Protein AF-A0A838ECY9-F1 (afdb_monomer_lite)

Radius of gyration: 16.21 Å; chains: 1; bounding box: 31×41×40 Å

pLDDT: mean 88.8, std 14.69, range [40.78, 98.75]

Sequence (104 aa):
MAPAATPLHDLEAVLADRLAVRPADSYSLTLLTDPERAQRKIMEEAFELCLELGREPVDVERAASEAADVLFHIVAGLVGAGVTVDAVLSELSARRGGRTAERR

Foldseek 3Di:
DPPDDDVLNVLLVVLLVCCVVVDPPDPLVCLLQPLVNLVVQLVVLVVQLVVQVPDVVRDPVSNVVSVVSNSSSVSSNCSSVVHDPVNVVVVVVVVVVVVVVVVD

Structure (mmCIF, N/CA/C/O backbone):
data_AF-A0A838ECY9-F1
#
_entry.id   AF-A0A838ECY9-F1
#
loop_
_atom_site.group_PDB
_atom_site.id
_atom_site.type_symbol
_atom_site.label_atom_id
_atom_site.label_alt_id
_atom_site.label_comp_id
_atom_site.label_asym_id
_atom_site.label_entity_id
_atom_site.label_seq_id
_atom_site.pdbx_PDB_ins_code
_atom_site.Cartn_x
_atom_site.Cartn_y
_atom_site.Cartn_z
_atom_site.occupancy
_atom_site.B_iso_or_equiv
_atom_site.auth_seq_id
_atom_site.auth_comp_id
_atom_site.auth_asym_id
_atom_site.auth_atom_id
_atom_site.pdbx_PDB_model_num
ATOM 1 N N . MET A 1 1 ? -14.567 -15.583 -15.118 1.00 40.78 1 MET A N 1
ATOM 2 C CA . MET A 1 1 ? -15.029 -14.188 -14.978 1.00 40.78 1 MET A CA 1
ATOM 3 C C . MET A 1 1 ? -13.826 -13.413 -14.483 1.00 40.78 1 MET A C 1
ATOM 5 O O . MET A 1 1 ? -13.301 -13.809 -13.450 1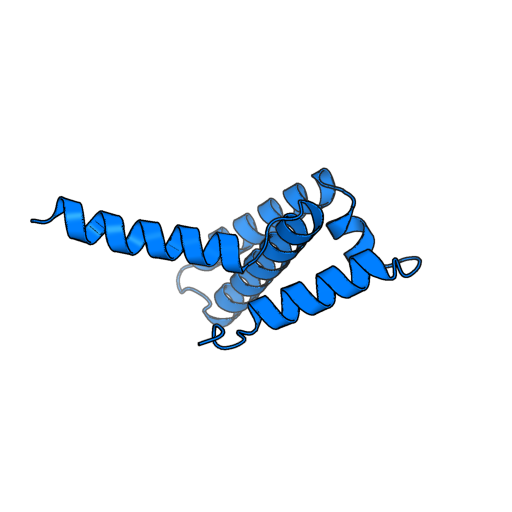.00 40.78 1 MET A O 1
ATOM 9 N N . ALA A 1 2 ? -13.303 -12.459 -15.258 1.00 48.56 2 ALA A N 1
ATOM 10 C CA . ALA A 1 2 ? -12.199 -11.622 -14.780 1.00 48.56 2 ALA A CA 1
ATOM 11 C C . ALA A 1 2 ? -12.644 -10.924 -13.479 1.00 48.56 2 ALA A C 1
ATOM 13 O O . ALA A 1 2 ? -13.835 -10.598 -13.379 1.00 48.56 2 ALA A O 1
ATOM 14 N N . PRO A 1 3 ? -11.766 -10.763 -12.473 1.00 54.16 3 PRO A N 1
ATOM 15 C CA . PRO A 1 3 ? -12.125 -10.024 -11.270 1.00 54.16 3 PRO A CA 1
ATOM 16 C C . PRO A 1 3 ? -12.642 -8.638 -11.675 1.00 54.16 3 PRO A C 1
ATOM 18 O O . PRO A 1 3 ? -12.162 -8.045 -12.642 1.00 54.16 3 PRO A O 1
ATOM 21 N N . ALA A 1 4 ? -13.670 -8.142 -10.984 1.00 60.31 4 ALA A N 1
ATOM 22 C CA . ALA A 1 4 ? -14.127 -6.775 -11.199 1.00 60.31 4 ALA A CA 1
ATOM 23 C C . ALA A 1 4 ? -12.944 -5.838 -10.919 1.00 60.31 4 ALA A C 1
ATOM 25 O O . ALA A 1 4 ? -12.389 -5.891 -9.821 1.00 60.31 4 ALA A O 1
ATOM 26 N N . ALA A 1 5 ? -12.548 -5.035 -11.911 1.00 70.06 5 ALA A N 1
ATOM 27 C CA . ALA A 1 5 ? -11.471 -4.067 -11.756 1.00 70.06 5 ALA A CA 1
ATOM 28 C C . ALA A 1 5 ? -11.809 -3.155 -10.571 1.00 70.06 5 ALA A C 1
ATOM 30 O O . ALA A 1 5 ? -12.848 -2.493 -10.546 1.00 70.06 5 ALA A O 1
ATOM 31 N N . THR A 1 6 ? -10.975 -3.219 -9.538 1.00 85.69 6 THR A N 1
ATOM 32 C CA . THR A 1 6 ? -11.096 -2.365 -8.356 1.00 85.69 6 THR A CA 1
ATOM 33 C C . THR A 1 6 ? -10.141 -1.183 -8.505 1.00 85.69 6 THR A C 1
ATOM 35 O O . THR A 1 6 ? -9.159 -1.304 -9.240 1.00 85.69 6 THR A O 1
ATOM 38 N N . PRO A 1 7 ? -10.322 -0.094 -7.739 1.00 92.56 7 PRO A N 1
ATOM 39 C CA . PRO A 1 7 ? -9.348 0.999 -7.709 1.00 92.56 7 PRO A CA 1
ATOM 40 C C . PRO A 1 7 ? -7.905 0.548 -7.412 1.00 92.56 7 PRO A C 1
ATOM 42 O O . PRO A 1 7 ? -6.958 1.208 -7.824 1.00 92.56 7 PRO A O 1
ATOM 45 N N . LEU A 1 8 ? -7.718 -0.593 -6.733 1.00 94.62 8 LEU A N 1
ATOM 46 C CA . LEU A 1 8 ? -6.391 -1.171 -6.493 1.00 94.62 8 LEU A CA 1
ATOM 47 C C . LEU A 1 8 ? -5.774 -1.792 -7.755 1.00 94.62 8 LEU A C 1
ATOM 49 O O . LEU A 1 8 ? -4.564 -1.699 -7.925 1.00 94.62 8 LEU A O 1
ATOM 53 N N . HIS A 1 9 ? -6.580 -2.390 -8.637 1.00 95.94 9 HIS A N 1
ATOM 54 C CA . HIS A 1 9 ? -6.098 -2.905 -9.925 1.00 95.94 9 HIS A CA 1
ATOM 55 C C . HIS A 1 9 ? -5.747 -1.757 -10.877 1.00 95.94 9 HIS A C 1
ATOM 57 O O . HIS A 1 9 ? -4.734 -1.819 -11.569 1.00 95.94 9 HIS A O 1
ATOM 63 N N . ASP A 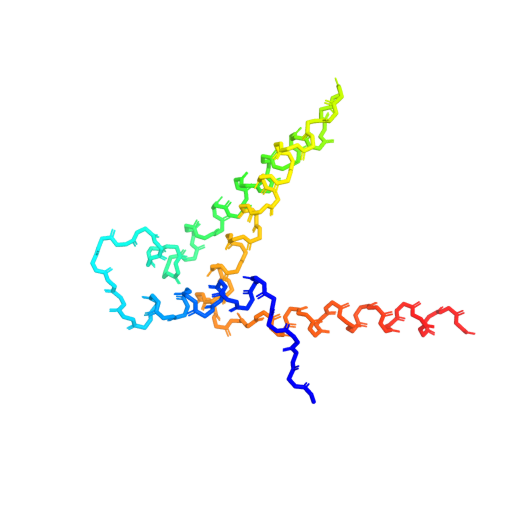1 10 ? -6.538 -0.680 -10.873 1.00 95.31 10 ASP A N 1
ATOM 64 C CA . ASP A 1 10 ? -6.224 0.522 -11.655 1.00 95.31 10 ASP A CA 1
ATOM 65 C C . ASP A 1 10 ? -4.917 1.164 -11.165 1.00 95.31 10 ASP A C 1
ATOM 67 O O . ASP A 1 10 ? -4.061 1.548 -11.964 1.00 95.31 10 ASP A O 1
ATOM 71 N N . LEU A 1 11 ? -4.725 1.227 -9.843 1.00 95.38 11 LEU A N 1
ATOM 72 C CA . LEU A 1 11 ? -3.487 1.708 -9.239 1.00 95.38 11 LEU A CA 1
ATOM 73 C C . LEU A 1 11 ? -2.284 0.829 -9.610 1.00 95.38 11 LEU A C 1
ATOM 75 O O . LEU A 1 11 ? -1.246 1.358 -10.010 1.00 95.38 11 LEU A O 1
ATOM 79 N N . GLU A 1 12 ? -2.415 -0.494 -9.500 1.00 96.12 12 GLU A N 1
ATOM 80 C CA . GLU A 1 12 ? -1.390 -1.449 -9.931 1.00 96.12 12 GLU A CA 1
ATOM 81 C C . GLU A 1 12 ? -1.008 -1.222 -11.397 1.00 96.12 12 GLU A C 1
ATOM 83 O O . GLU A 1 12 ? 0.178 -1.103 -11.704 1.00 96.12 12 GLU A O 1
ATOM 88 N N . ALA A 1 13 ? -1.994 -1.085 -12.289 1.00 95.56 13 ALA A N 1
ATOM 89 C CA . ALA A 1 13 ? -1.762 -0.854 -13.712 1.00 95.56 13 ALA A CA 1
ATOM 90 C C . ALA A 1 13 ? -0.985 0.448 -13.971 1.00 95.56 13 ALA A C 1
ATOM 92 O O . ALA A 1 13 ? -0.019 0.449 -14.736 1.00 95.56 13 ALA A O 1
ATOM 93 N N . VAL A 1 14 ? -1.349 1.544 -13.296 1.00 94.38 14 VAL A N 1
ATOM 94 C CA . VAL A 1 14 ? -0.643 2.834 -13.405 1.00 94.38 14 VAL A CA 1
ATOM 95 C C . VAL A 1 14 ? 0.799 2.730 -12.902 1.00 94.38 14 VAL A C 1
ATOM 97 O O . VAL A 1 14 ? 1.717 3.281 -13.513 1.00 94.38 14 VAL A O 1
ATOM 100 N N . LEU A 1 15 ? 1.026 2.041 -11.784 1.00 94.38 15 LEU A N 1
ATOM 101 C CA . LEU A 1 15 ? 2.362 1.874 -11.212 1.00 94.38 15 LEU A CA 1
ATOM 102 C C . LEU A 1 15 ? 3.239 0.956 -12.072 1.00 94.38 15 LEU A C 1
ATOM 104 O O . LEU A 1 15 ? 4.417 1.256 -12.271 1.00 94.38 15 LEU A O 1
ATOM 108 N N . ALA A 1 16 ? 2.667 -0.110 -12.632 1.00 94.62 16 ALA A N 1
ATOM 109 C CA . ALA A 1 16 ? 3.349 -1.004 -13.561 1.00 94.62 16 ALA A CA 1
ATOM 110 C C . ALA A 1 16 ? 3.765 -0.274 -14.850 1.00 94.62 16 ALA A C 1
ATOM 112 O O . ALA A 1 16 ? 4.905 -0.419 -15.294 1.00 94.62 16 ALA A O 1
ATOM 113 N N . ASP A 1 17 ? 2.888 0.567 -15.409 1.00 93.56 17 ASP A N 1
ATOM 114 C CA . ASP A 1 17 ? 3.212 1.409 -16.567 1.00 93.56 17 ASP A CA 1
ATOM 115 C C . ASP A 1 17 ? 4.357 2.385 -16.253 1.00 93.56 17 ASP A C 1
ATOM 117 O O . ASP A 1 17 ? 5.345 2.460 -16.986 1.00 93.56 17 ASP A O 1
ATOM 121 N N . ARG A 1 18 ? 4.315 3.056 -15.094 1.00 91.06 18 ARG A N 1
ATOM 122 C CA . ARG A 1 18 ? 5.408 3.942 -14.653 1.00 91.06 18 ARG A CA 1
ATOM 123 C C . ARG A 1 18 ? 6.735 3.206 -14.485 1.00 91.06 18 ARG A C 1
ATOM 125 O O . ARG A 1 18 ? 7.777 3.754 -14.853 1.00 91.06 18 ARG A O 1
ATOM 132 N N . LEU A 1 19 ? 6.714 1.983 -13.954 1.00 90.12 19 LEU A N 1
ATOM 133 C CA . LEU A 1 19 ? 7.910 1.147 -13.827 1.00 90.12 19 LEU A CA 1
ATOM 134 C C . LEU A 1 19 ? 8.492 0.769 -15.198 1.00 90.12 19 LEU A C 1
ATOM 136 O O . LEU A 1 19 ? 9.715 0.717 -15.351 1.00 90.12 19 LEU A O 1
ATOM 140 N N . ALA A 1 20 ? 7.630 0.528 -16.190 1.00 90.31 20 ALA A N 1
ATOM 141 C CA . ALA A 1 20 ? 8.031 0.202 -17.556 1.00 90.31 20 ALA A CA 1
ATOM 142 C C . ALA A 1 20 ? 8.596 1.420 -18.306 1.00 90.31 20 ALA A C 1
ATOM 144 O O . ALA A 1 20 ? 9.655 1.322 -18.926 1.00 90.31 20 ALA A O 1
ATOM 145 N N . VAL A 1 21 ? 7.924 2.572 -18.220 1.00 89.12 21 VAL A N 1
ATOM 146 C CA . VAL A 1 21 ? 8.296 3.808 -18.933 1.00 89.12 21 VAL A CA 1
ATOM 147 C C . VAL A 1 21 ? 9.517 4.495 -18.310 1.00 89.12 21 VAL A C 1
ATOM 149 O O . VAL A 1 21 ? 10.274 5.152 -19.021 1.00 89.12 21 VAL A O 1
ATOM 152 N N . ARG A 1 22 ? 9.735 4.334 -16.997 1.00 83.69 22 ARG A N 1
ATOM 153 C CA . ARG A 1 22 ? 10.833 4.956 -16.229 1.00 83.69 22 ARG A CA 1
ATOM 154 C C . ARG A 1 22 ? 10.987 6.467 -16.483 1.00 83.69 22 ARG A C 1
ATOM 156 O O . ARG A 1 22 ? 12.068 6.917 -16.871 1.00 83.69 22 ARG A O 1
ATOM 163 N N . PRO A 1 23 ? 9.928 7.269 -16.274 1.00 80.69 23 PRO A N 1
ATOM 164 C CA . PRO A 1 23 ? 10.006 8.713 -16.462 1.00 80.69 23 PRO A CA 1
ATOM 165 C C . PRO A 1 23 ? 11.069 9.335 -15.542 1.00 80.69 23 PRO A C 1
ATOM 167 O O . PRO A 1 23 ? 11.158 8.988 -14.361 1.00 80.69 23 PRO A O 1
ATOM 170 N N . ALA A 1 24 ? 11.864 10.260 -16.089 1.00 69.69 24 ALA A N 1
ATOM 171 C CA . ALA A 1 24 ? 12.881 10.993 -15.337 1.00 69.69 24 ALA A CA 1
ATOM 172 C C . ALA A 1 24 ? 12.251 11.774 -14.167 1.00 69.69 24 ALA A C 1
ATOM 174 O O . ALA A 1 24 ? 11.130 12.268 -14.283 1.00 69.69 24 ALA A O 1
ATOM 175 N N . ASP A 1 25 ? 12.968 11.849 -13.042 1.00 64.19 25 ASP A N 1
ATOM 176 C CA . ASP A 1 25 ? 12.581 12.572 -11.819 1.00 64.19 25 ASP A CA 1
ATOM 177 C C . ASP A 1 25 ? 11.203 12.209 -11.227 1.00 64.19 25 ASP A C 1
ATOM 179 O O . ASP A 1 25 ? 10.587 12.988 -10.498 1.00 64.19 25 ASP A O 1
ATOM 183 N N . SER A 1 26 ? 10.699 10.999 -11.492 1.00 75.31 26 SER A N 1
ATOM 184 C CA . SER A 1 26 ? 9.437 10.549 -10.907 1.00 75.31 26 SER A CA 1
ATOM 185 C C . SER A 1 26 ? 9.634 9.986 -9.501 1.00 75.31 26 SER A C 1
ATOM 187 O O . SER A 1 26 ? 10.224 8.923 -9.319 1.00 75.31 26 SER A O 1
ATOM 189 N N . TYR A 1 27 ? 9.031 10.646 -8.510 1.00 76.19 27 TYR A N 1
ATOM 190 C CA . TYR A 1 27 ? 8.903 10.136 -7.139 1.00 76.19 27 TYR A CA 1
ATOM 191 C C . TYR A 1 27 ? 8.376 8.689 -7.088 1.00 76.19 27 TYR A C 1
ATOM 193 O O . TYR A 1 27 ? 8.846 7.871 -6.297 1.00 76.19 27 TYR A O 1
ATOM 201 N N . SER A 1 28 ? 7.434 8.347 -7.974 1.00 76.19 28 SER A N 1
ATOM 202 C CA . SER A 1 28 ? 6.908 6.985 -8.086 1.00 76.19 28 SER A CA 1
ATOM 203 C C . SER A 1 28 ? 7.968 5.993 -8.552 1.00 76.19 28 SER A C 1
ATOM 205 O O . SER A 1 28 ? 7.994 4.881 -8.047 1.00 76.19 28 SER A O 1
ATOM 207 N N . LEU A 1 29 ? 8.862 6.375 -9.467 1.00 83.88 29 LEU A N 1
ATOM 208 C CA . LEU A 1 29 ? 9.921 5.477 -9.923 1.00 83.88 29 LEU A CA 1
ATOM 209 C C . LEU A 1 29 ? 10.867 5.123 -8.772 1.00 83.88 29 LEU A C 1
ATOM 211 O O . LEU A 1 29 ? 11.156 3.948 -8.585 1.00 83.88 29 LEU A O 1
ATOM 215 N N . THR A 1 30 ? 11.262 6.102 -7.948 1.00 83.50 30 THR A N 1
ATOM 216 C CA . THR A 1 30 ? 12.072 5.838 -6.748 1.00 83.50 30 THR A CA 1
ATOM 217 C C . THR A 1 30 ? 11.375 4.858 -5.810 1.00 83.50 30 THR A C 1
ATOM 219 O O . THR A 1 30 ? 11.997 3.889 -5.398 1.00 83.50 30 THR A O 1
ATOM 222 N N . LEU A 1 31 ? 10.085 5.054 -5.515 1.00 86.75 31 LEU A N 1
ATOM 223 C CA . LEU A 1 31 ? 9.321 4.122 -4.673 1.00 86.75 31 LEU A CA 1
ATOM 224 C C . LEU A 1 31 ? 9.274 2.698 -5.239 1.00 86.75 31 LEU A C 1
ATOM 226 O O . LEU A 1 31 ? 9.293 1.742 -4.472 1.00 86.75 31 LEU A O 1
ATOM 230 N N . LEU A 1 32 ? 9.200 2.558 -6.563 1.00 89.31 32 LEU A N 1
ATOM 231 C CA . LEU A 1 32 ? 9.092 1.263 -7.234 1.00 89.31 32 LEU A CA 1
ATOM 232 C C . LEU A 1 32 ? 10.442 0.546 -7.369 1.00 89.31 32 LEU A C 1
ATOM 234 O O . LEU A 1 32 ? 10.468 -0.676 -7.481 1.00 89.31 32 LEU A O 1
ATOM 238 N N . THR A 1 33 ? 11.559 1.279 -7.383 1.00 89.81 33 THR A N 1
ATOM 239 C CA . THR A 1 33 ? 12.900 0.706 -7.601 1.00 89.81 33 THR A CA 1
ATOM 240 C C . THR A 1 33 ? 13.790 0.682 -6.359 1.00 89.81 33 THR A C 1
ATOM 242 O O . THR A 1 33 ? 14.838 0.043 -6.397 1.00 89.81 33 THR A O 1
ATOM 245 N N . ASP A 1 34 ? 13.411 1.370 -5.280 1.00 94.00 34 ASP A N 1
ATOM 246 C CA . ASP A 1 34 ? 14.137 1.410 -4.006 1.00 94.00 34 ASP A CA 1
ATOM 247 C C . ASP A 1 34 ? 13.317 0.717 -2.895 1.00 94.00 34 ASP A C 1
ATOM 249 O O . ASP A 1 34 ? 12.379 1.308 -2.343 1.00 94.00 34 ASP A O 1
ATOM 253 N N . PRO A 1 35 ? 13.671 -0.533 -2.534 1.00 92.69 35 PRO A N 1
ATOM 254 C CA . PRO A 1 35 ? 12.983 -1.275 -1.483 1.00 92.69 35 PRO A CA 1
ATOM 255 C C . PRO A 1 35 ? 13.034 -0.601 -0.108 1.00 92.69 35 PRO A C 1
ATOM 257 O O . PRO A 1 35 ? 12.070 -0.710 0.649 1.00 92.69 35 PRO A O 1
ATOM 260 N N . GLU A 1 36 ? 14.122 0.096 0.235 1.00 95.69 36 GLU A N 1
ATOM 261 C CA . GLU A 1 36 ? 14.240 0.780 1.527 1.00 95.69 36 GLU A CA 1
ATOM 262 C C . GLU A 1 36 ? 13.271 1.963 1.579 1.00 95.69 36 GLU A C 1
ATOM 264 O O . GLU A 1 36 ? 12.550 2.152 2.563 1.00 95.69 36 GLU A O 1
ATOM 269 N N . ARG A 1 37 ? 13.185 2.732 0.486 1.00 94.19 37 ARG A N 1
ATOM 270 C CA . ARG A 1 37 ? 12.225 3.834 0.376 1.00 94.19 37 ARG A CA 1
ATOM 271 C C . ARG A 1 37 ? 10.784 3.343 0.488 1.00 94.19 37 ARG A C 1
ATOM 273 O O . ARG A 1 37 ? 9.996 3.973 1.197 1.00 94.19 37 ARG A O 1
ATOM 280 N N . ALA A 1 38 ? 10.447 2.238 -0.178 1.00 95.56 38 ALA A N 1
ATOM 281 C CA . ALA A 1 38 ? 9.121 1.630 -0.090 1.00 95.56 38 ALA A CA 1
ATOM 282 C C . ALA A 1 38 ? 8.788 1.209 1.351 1.00 95.56 38 ALA A C 1
ATOM 284 O O . ALA A 1 38 ? 7.747 1.600 1.875 1.00 95.56 38 ALA A O 1
ATOM 285 N N . GLN A 1 39 ? 9.693 0.484 2.019 1.00 96.94 39 GLN A N 1
ATOM 286 C CA . GLN A 1 39 ? 9.514 0.049 3.411 1.00 96.94 39 GLN A CA 1
ATOM 287 C C . GLN A 1 39 ? 9.299 1.230 4.358 1.00 96.94 39 GLN A C 1
ATOM 289 O O . GLN A 1 39 ? 8.368 1.211 5.163 1.00 96.94 39 GLN A O 1
ATOM 294 N N . ARG A 1 40 ? 10.123 2.278 4.233 1.00 97.62 40 ARG A N 1
ATOM 295 C CA . ARG A 1 40 ? 10.014 3.483 5.063 1.00 97.62 40 ARG A CA 1
ATOM 296 C C . ARG A 1 40 ? 8.653 4.148 4.924 1.00 97.62 40 ARG A C 1
ATOM 298 O O . ARG A 1 40 ? 8.044 4.447 5.942 1.00 97.62 40 ARG A O 1
ATOM 305 N N . LYS A 1 41 ? 8.163 4.332 3.694 1.00 97.50 41 LYS A N 1
ATOM 306 C CA . LYS A 1 41 ? 6.839 4.924 3.477 1.00 97.50 41 LYS A CA 1
ATOM 307 C C . LYS A 1 41 ? 5.716 4.027 3.989 1.00 97.50 41 LYS A C 1
ATOM 309 O O . LYS A 1 41 ? 4.840 4.532 4.668 1.00 97.50 41 LYS A O 1
ATOM 314 N N . ILE A 1 42 ? 5.768 2.711 3.761 1.00 98.19 42 ILE A N 1
ATOM 315 C CA . ILE A 1 42 ? 4.763 1.788 4.322 1.00 98.19 42 ILE A CA 1
ATOM 316 C C . ILE A 1 42 ? 4.693 1.921 5.850 1.00 98.19 42 ILE A C 1
ATOM 318 O O . ILE A 1 42 ? 3.603 1.965 6.412 1.00 98.19 42 ILE A O 1
ATOM 322 N N . MET A 1 43 ? 5.843 1.988 6.526 1.00 98.44 43 MET A N 1
ATOM 323 C CA . MET A 1 43 ? 5.892 2.144 7.982 1.00 98.44 43 MET A CA 1
ATOM 324 C C . MET A 1 43 ? 5.383 3.509 8.457 1.00 98.44 43 MET A C 1
ATOM 326 O O . MET A 1 43 ? 4.721 3.567 9.488 1.00 98.44 43 MET A O 1
ATOM 330 N N . GLU A 1 44 ? 5.704 4.579 7.729 1.00 98.50 44 GLU A N 1
ATOM 331 C CA . GLU A 1 44 ? 5.260 5.950 8.009 1.00 98.50 44 GLU A CA 1
ATOM 332 C C . GLU A 1 44 ? 3.731 6.047 7.984 1.00 98.50 44 GLU A C 1
ATOM 334 O O . GLU A 1 44 ? 3.130 6.330 9.017 1.00 98.50 44 GLU A O 1
ATOM 339 N N . GLU A 1 45 ? 3.107 5.652 6.873 1.00 98.44 45 GLU A N 1
ATOM 340 C CA . GLU A 1 45 ? 1.646 5.718 6.729 1.00 98.44 45 GLU A CA 1
ATOM 341 C C . GLU A 1 45 ? 0.931 4.769 7.698 1.00 98.44 45 GLU A C 1
ATOM 343 O O . GLU A 1 45 ? -0.126 5.072 8.249 1.00 98.44 45 GLU A O 1
ATOM 348 N N . ALA A 1 46 ? 1.507 3.584 7.946 1.00 98.69 46 ALA A N 1
ATOM 349 C CA . ALA A 1 46 ? 0.925 2.644 8.899 1.00 98.69 46 ALA A CA 1
ATOM 350 C C . ALA A 1 46 ? 0.921 3.228 10.318 1.00 98.69 46 ALA A C 1
ATOM 352 O O . ALA A 1 46 ? -0.020 2.994 11.080 1.00 98.69 46 ALA A O 1
ATOM 353 N N . PHE A 1 47 ? 1.961 3.986 10.675 1.00 98.62 47 PHE A N 1
ATOM 354 C CA . PHE A 1 47 ? 2.034 4.675 11.954 1.00 98.62 47 PHE A CA 1
ATOM 355 C C . PHE A 1 47 ? 1.018 5.820 12.031 1.00 98.62 47 PHE A C 1
ATOM 357 O O . PHE A 1 47 ? 0.305 5.910 13.030 1.00 98.62 47 PHE A O 1
ATOM 364 N N . GLU A 1 48 ? 0.891 6.636 10.985 1.00 98.31 48 GLU A N 1
A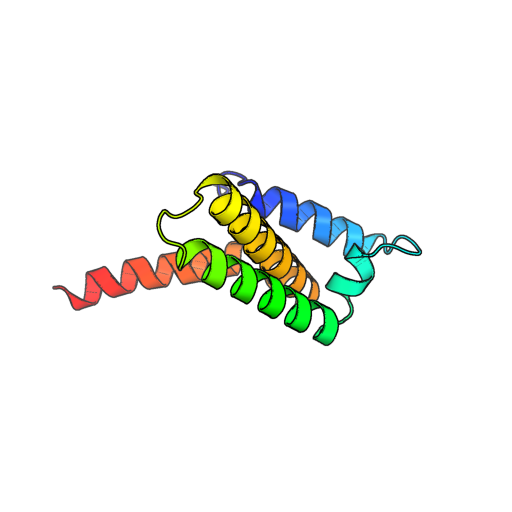TOM 365 C CA . GLU A 1 48 ? -0.091 7.727 10.917 1.00 98.31 48 GLU A CA 1
ATOM 366 C C . GLU A 1 48 ? -1.529 7.203 11.019 1.00 98.31 48 GLU A C 1
ATOM 368 O O . GLU A 1 48 ? -2.295 7.670 11.866 1.00 98.31 48 GLU A O 1
ATOM 373 N N . LEU A 1 49 ? -1.863 6.129 10.297 1.00 98.75 49 LEU A N 1
ATOM 374 C CA . LEU A 1 49 ? -3.146 5.441 10.441 1.00 98.75 49 LEU A CA 1
ATOM 375 C C . LEU A 1 49 ? -3.386 4.953 11.880 1.00 98.75 49 LEU A C 1
ATOM 377 O O . LEU A 1 49 ? -4.487 5.111 12.410 1.00 98.75 49 LEU A O 1
ATOM 381 N N . CYS A 1 50 ? -2.376 4.365 12.533 1.00 98.56 50 CYS A N 1
ATOM 382 C CA . CYS A 1 50 ? -2.503 3.932 13.929 1.00 98.56 50 CYS A CA 1
ATOM 383 C C . CYS A 1 50 ? -2.802 5.105 14.871 1.00 98.56 50 CYS A C 1
ATOM 385 O O . CYS A 1 50 ? -3.593 4.945 15.801 1.00 98.56 50 CYS A O 1
ATOM 387 N N . LEU A 1 51 ? -2.187 6.271 14.641 1.00 98.25 51 LEU A N 1
ATOM 388 C CA . LEU A 1 51 ? -2.451 7.472 15.432 1.00 98.25 51 LEU A CA 1
ATOM 389 C C . LEU A 1 51 ? -3.888 7.959 15.245 1.00 98.25 51 LEU A C 1
ATOM 391 O O . LEU A 1 51 ? -4.556 8.222 16.243 1.00 98.25 51 LEU A O 1
ATOM 395 N N . GLU A 1 52 ? -4.375 8.042 14.004 1.00 98.19 52 GLU A N 1
ATOM 396 C CA . GLU A 1 52 ? -5.742 8.494 13.713 1.00 98.19 52 GLU A CA 1
ATOM 397 C C . GLU A 1 52 ? -6.801 7.546 14.302 1.00 98.19 52 GLU A C 1
ATOM 399 O O . GLU A 1 52 ? -7.774 8.000 14.904 1.00 98.19 52 GLU A O 1
ATOM 404 N N . LEU A 1 53 ? -6.573 6.230 14.231 1.00 98.38 53 LEU A N 1
ATOM 405 C CA . LEU A 1 53 ? -7.445 5.222 14.850 1.00 98.38 53 LEU A CA 1
ATOM 406 C C . LEU A 1 53 ? -7.406 5.231 16.387 1.00 98.38 53 LEU A C 1
ATOM 408 O O . LEU A 1 53 ? -8.336 4.735 17.019 1.00 98.38 53 LEU A O 1
ATOM 412 N N . GLY A 1 54 ? -6.339 5.760 16.988 1.00 97.94 54 GLY A N 1
ATOM 413 C CA . GLY A 1 54 ? -6.181 5.882 18.439 1.00 97.94 54 GLY A CA 1
ATOM 414 C C . GLY A 1 54 ? -6.753 7.171 19.039 1.00 97.94 54 GLY A C 1
ATOM 415 O O . GLY A 1 54 ? -6.668 7.352 20.256 1.00 97.94 54 GLY A O 1
ATOM 416 N N . ARG A 1 55 ? -7.296 8.086 18.223 1.00 96.56 55 ARG A N 1
ATOM 417 C CA . ARG A 1 55 ? -7.903 9.342 18.697 1.00 96.56 55 ARG A CA 1
ATOM 418 C C . ARG A 1 55 ? -9.275 9.111 19.332 1.00 96.56 55 ARG A C 1
ATOM 420 O O . ARG A 1 55 ? -10.005 8.208 18.943 1.00 96.56 55 ARG A O 1
ATOM 427 N N . GLU A 1 56 ? -9.653 9.998 20.254 1.00 95.94 56 GLU A N 1
ATOM 428 C CA . GLU A 1 56 ? -10.987 10.032 20.864 1.00 95.94 56 GLU A CA 1
ATOM 429 C C . GLU A 1 56 ? -11.546 11.475 20.838 1.00 95.94 56 GLU A C 1
ATOM 431 O O . GLU A 1 56 ? -11.026 12.336 21.559 1.00 95.94 56 GLU A O 1
ATOM 436 N N . PRO A 1 57 ? -12.574 11.771 20.015 1.00 95.50 57 PRO A N 1
ATOM 437 C CA . PRO A 1 57 ? -13.188 10.869 19.036 1.00 95.50 57 PRO A CA 1
ATOM 438 C C . PRO A 1 57 ? -12.267 10.604 17.833 1.00 95.50 57 PRO A C 1
ATOM 440 O O . PRO A 1 57 ? -11.401 11.418 17.505 1.00 95.50 57 PRO A O 1
ATOM 443 N N . VAL A 1 58 ? -12.487 9.477 17.154 1.00 97.88 58 VAL A N 1
ATOM 444 C CA . VAL A 1 58 ? -11.810 9.153 15.888 1.00 97.88 58 VAL A CA 1
ATOM 445 C C . VAL A 1 58 ? -12.244 10.134 14.799 1.00 97.88 58 VAL A C 1
ATOM 447 O O . VAL A 1 58 ? -13.440 10.319 14.560 1.00 97.88 58 VAL A O 1
ATOM 450 N N . ASP A 1 59 ? -11.271 10.712 14.100 1.00 97.62 59 ASP A N 1
ATOM 451 C CA . ASP A 1 59 ? -11.509 11.460 12.867 1.00 97.62 59 ASP A CA 1
ATOM 452 C C . ASP A 1 59 ? -11.581 10.477 11.689 1.00 97.62 59 ASP A C 1
ATOM 454 O O . ASP A 1 59 ? -10.576 9.932 11.228 1.00 97.62 59 ASP A O 1
ATOM 458 N N . VAL A 1 60 ? -12.802 10.208 11.227 1.00 97.94 60 VAL A N 1
ATOM 459 C CA . VAL A 1 60 ? -13.065 9.206 10.185 1.00 97.94 60 VAL A CA 1
ATOM 460 C C . VAL A 1 60 ? -12.545 9.616 8.807 1.00 97.94 60 VAL A C 1
ATOM 462 O O . VAL A 1 60 ? -12.201 8.740 8.015 1.00 97.94 60 VAL A O 1
ATOM 465 N N . GLU A 1 61 ? -12.471 10.916 8.512 1.00 98.19 61 GLU A N 1
ATOM 466 C CA . GLU A 1 61 ? -11.977 11.410 7.223 1.00 98.19 61 GLU A CA 1
ATOM 467 C C . GLU A 1 61 ? -10.457 11.276 7.162 1.00 98.19 61 GLU A C 1
ATOM 469 O O . GLU A 1 61 ? -9.912 10.754 6.186 1.00 98.19 61 GLU A O 1
ATOM 474 N N . ARG A 1 62 ? -9.777 11.660 8.248 1.00 98.00 62 ARG A N 1
ATOM 475 C CA . ARG A 1 62 ? -8.332 11.475 8.394 1.00 98.00 62 ARG A CA 1
ATOM 476 C C . ARG A 1 62 ? -7.956 10.000 8.372 1.00 98.00 62 ARG A C 1
ATOM 478 O O . ARG A 1 62 ? -7.104 9.620 7.578 1.00 98.00 62 ARG A O 1
ATOM 485 N N . ALA A 1 63 ? -8.640 9.152 9.140 1.00 98.44 63 ALA A N 1
ATOM 486 C CA . ALA A 1 63 ? -8.376 7.713 9.137 1.00 98.44 63 ALA A CA 1
ATOM 487 C C . ALA A 1 63 ? -8.559 7.079 7.743 1.00 98.44 63 ALA A C 1
ATOM 489 O O . ALA A 1 63 ? -7.776 6.212 7.355 1.00 98.44 63 ALA A O 1
ATOM 490 N N . ALA A 1 64 ? -9.561 7.514 6.969 1.00 98.38 64 ALA A N 1
ATOM 491 C CA . ALA A 1 64 ? -9.748 7.048 5.596 1.00 98.38 64 ALA A CA 1
ATOM 492 C C . ALA A 1 64 ? -8.614 7.504 4.662 1.00 98.38 64 ALA A C 1
ATOM 494 O O . ALA A 1 64 ? -8.176 6.715 3.824 1.00 98.38 64 ALA A O 1
ATOM 495 N N . SER A 1 65 ? -8.130 8.741 4.822 1.00 98.25 65 SER A N 1
ATOM 496 C CA . SER A 1 65 ? -6.986 9.271 4.069 1.00 98.25 65 SER A CA 1
ATOM 497 C C . SER A 1 65 ? -5.718 8.463 4.343 1.00 98.25 65 SER A C 1
ATOM 499 O O . SER A 1 65 ? -5.142 7.914 3.410 1.00 98.25 65 SER A O 1
ATOM 501 N N . GLU A 1 66 ? -5.347 8.290 5.614 1.00 98.50 66 GLU A N 1
ATOM 502 C CA . GLU A 1 66 ? -4.138 7.543 5.993 1.00 98.50 66 GLU A CA 1
ATOM 503 C C . GLU A 1 66 ? -4.225 6.069 5.559 1.00 98.50 66 GLU A C 1
ATOM 505 O O . GLU A 1 66 ? -3.262 5.470 5.086 1.00 98.50 66 GLU A O 1
ATOM 510 N N . ALA A 1 67 ? -5.414 5.458 5.639 1.00 98.44 67 ALA A N 1
ATOM 511 C CA . ALA A 1 67 ? -5.616 4.100 5.140 1.00 98.44 67 ALA A CA 1
ATOM 512 C C . ALA A 1 67 ? -5.436 3.997 3.616 1.00 98.44 67 ALA A C 1
ATOM 514 O O . ALA A 1 67 ? -4.933 2.981 3.126 1.00 98.44 67 ALA A O 1
ATOM 515 N N . ALA A 1 68 ? -5.842 5.020 2.860 1.00 98.12 68 ALA A N 1
ATOM 516 C CA . ALA A 1 68 ? -5.614 5.067 1.421 1.00 98.12 68 ALA A CA 1
ATOM 517 C C . ALA A 1 68 ? -4.116 5.173 1.096 1.00 98.12 68 ALA A C 1
ATOM 519 O O . ALA A 1 68 ? -3.651 4.460 0.203 1.00 98.12 68 ALA A O 1
ATOM 520 N N . ASP A 1 69 ? -3.356 5.966 1.854 1.00 98.00 69 ASP A N 1
ATOM 521 C CA . ASP A 1 69 ? -1.908 6.103 1.676 1.00 98.00 69 ASP A CA 1
ATOM 522 C C . ASP A 1 69 ? -1.157 4.812 2.042 1.00 98.00 69 ASP A C 1
ATOM 524 O O . ASP A 1 69 ? -0.302 4.351 1.275 1.00 98.00 69 ASP A O 1
ATOM 528 N N . VAL A 1 70 ? -1.561 4.121 3.117 1.00 98.44 70 VAL A N 1
ATOM 529 C CA . VAL A 1 70 ? -1.071 2.765 3.433 1.00 98.44 70 VAL A CA 1
ATOM 530 C C . VAL A 1 70 ? -1.282 1.817 2.252 1.00 98.44 70 VAL A C 1
ATOM 532 O O . VAL A 1 70 ? -0.350 1.126 1.828 1.00 98.44 70 VAL A O 1
ATOM 535 N N . LEU A 1 71 ? -2.499 1.766 1.700 1.00 97.94 71 LEU A N 1
ATOM 536 C CA . LEU A 1 71 ? -2.809 0.896 0.564 1.00 97.94 71 LEU A CA 1
ATOM 537 C C . LEU A 1 71 ? -1.990 1.275 -0.672 1.00 97.94 71 LEU A C 1
ATOM 539 O O . LEU A 1 71 ? -1.463 0.384 -1.341 1.00 97.94 71 LEU A O 1
ATOM 543 N N . PHE A 1 72 ? -1.837 2.570 -0.951 1.00 97.12 72 PHE A N 1
ATOM 544 C CA . PHE A 1 72 ? -1.023 3.056 -2.060 1.00 97.12 72 PHE A CA 1
ATOM 545 C C . PHE A 1 72 ? 0.426 2.576 -1.945 1.00 97.12 72 PHE A C 1
ATOM 547 O O . PHE A 1 72 ? 0.972 1.993 -2.886 1.00 97.12 72 PHE A O 1
ATOM 554 N N . HIS A 1 73 ? 1.039 2.771 -0.778 1.00 97.62 73 HIS A N 1
ATOM 555 C CA . HIS A 1 73 ? 2.434 2.419 -0.549 1.00 97.62 73 HIS A CA 1
ATOM 556 C C . HIS A 1 73 ? 2.673 0.907 -0.508 1.00 97.62 73 HIS A C 1
ATOM 558 O O . HIS A 1 73 ? 3.706 0.447 -1.001 1.00 97.62 73 HIS A O 1
ATOM 564 N N . ILE A 1 74 ? 1.707 0.121 -0.020 1.00 97.50 74 ILE A N 1
ATOM 565 C CA . ILE A 1 74 ? 1.739 -1.342 -0.140 1.00 97.50 74 ILE A CA 1
ATOM 566 C C . ILE A 1 74 ? 1.723 -1.752 -1.615 1.00 97.50 74 ILE A C 1
ATOM 568 O O . ILE A 1 74 ? 2.605 -2.500 -2.032 1.00 97.50 74 ILE A O 1
ATOM 572 N N . VAL A 1 75 ? 0.775 -1.259 -2.421 1.00 97.12 75 VAL A N 1
ATOM 573 C CA . VAL A 1 75 ? 0.686 -1.630 -3.846 1.00 97.12 75 VAL A CA 1
ATOM 574 C C . VAL A 1 75 ? 1.955 -1.219 -4.599 1.00 97.12 75 VAL A C 1
ATOM 576 O O . VAL A 1 75 ? 2.484 -2.019 -5.365 1.00 97.12 75 VAL A O 1
ATOM 579 N N . ALA A 1 76 ? 2.511 -0.034 -4.332 1.00 95.81 76 ALA A N 1
ATOM 580 C CA . ALA A 1 76 ? 3.788 0.385 -4.912 1.00 95.81 76 ALA A CA 1
ATOM 581 C C . ALA A 1 76 ? 4.939 -0.570 -4.553 1.00 95.81 76 ALA A C 1
ATOM 583 O O . ALA A 1 76 ? 5.654 -1.030 -5.443 1.00 95.81 76 ALA A O 1
ATOM 584 N N . GLY A 1 77 ? 5.088 -0.930 -3.275 1.00 96.19 77 GLY A N 1
ATOM 585 C CA . GLY A 1 77 ? 6.110 -1.889 -2.852 1.00 96.19 77 GLY A CA 1
ATOM 586 C C . GLY A 1 77 ? 5.943 -3.269 -3.501 1.00 96.19 77 GLY A C 1
ATOM 587 O O . GLY A 1 77 ? 6.928 -3.882 -3.910 1.00 96.19 77 GLY A O 1
ATOM 588 N N . LEU A 1 78 ? 4.701 -3.742 -3.649 1.00 96.75 78 LEU A N 1
ATOM 589 C CA . LEU A 1 78 ? 4.388 -5.023 -4.288 1.00 96.75 78 LEU A CA 1
ATOM 590 C C . LEU A 1 78 ? 4.717 -5.017 -5.784 1.00 96.75 78 LEU A C 1
ATOM 592 O O . LEU A 1 78 ? 5.389 -5.937 -6.248 1.00 96.75 78 LEU A O 1
ATOM 596 N N . VAL A 1 79 ? 4.333 -3.966 -6.516 1.00 96.06 79 VAL A N 1
ATOM 597 C CA . VAL A 1 79 ? 4.668 -3.812 -7.943 1.00 96.06 79 VAL A CA 1
ATOM 598 C C . VAL A 1 79 ? 6.185 -3.802 -8.143 1.00 96.06 79 VAL A C 1
ATOM 600 O O . VAL A 1 79 ? 6.687 -4.516 -9.010 1.00 96.06 79 VAL A O 1
ATOM 603 N N . GLY A 1 80 ? 6.930 -3.067 -7.309 1.00 94.44 80 GLY A N 1
ATOM 604 C CA . GLY A 1 80 ? 8.398 -3.065 -7.337 1.00 94.44 80 GLY A CA 1
ATOM 605 C C . GLY A 1 80 ? 9.023 -4.443 -7.071 1.00 94.44 80 GLY A C 1
ATOM 606 O O . GLY A 1 80 ? 10.056 -4.782 -7.647 1.00 94.44 80 GLY A O 1
ATOM 607 N N . ALA A 1 81 ? 8.368 -5.270 -6.250 1.00 95.69 81 ALA A N 1
ATOM 608 C CA . ALA A 1 81 ? 8.770 -6.645 -5.954 1.00 95.69 81 ALA A CA 1
ATOM 609 C C . ALA A 1 81 ? 8.230 -7.693 -6.952 1.00 95.69 81 ALA A C 1
ATOM 611 O O . ALA A 1 81 ? 8.528 -8.880 -6.808 1.00 95.69 81 ALA A O 1
ATOM 612 N N . GLY A 1 82 ? 7.431 -7.290 -7.946 1.00 95.81 82 GLY A N 1
ATOM 613 C CA . GLY A 1 82 ? 6.794 -8.201 -8.901 1.00 95.81 82 GLY A CA 1
ATOM 614 C C . GLY A 1 82 ? 5.648 -9.039 -8.318 1.00 95.81 82 GLY A C 1
ATOM 615 O O . GLY A 1 82 ? 5.330 -10.099 -8.857 1.00 95.81 82 GLY A O 1
ATOM 616 N N . VAL A 1 83 ? 5.034 -8.596 -7.220 1.00 97.38 83 VAL A N 1
ATOM 617 C CA . VAL A 1 83 ? 3.863 -9.236 -6.603 1.00 97.38 83 VAL A CA 1
ATOM 618 C C . VAL A 1 83 ? 2.595 -8.516 -7.050 1.00 97.38 83 VAL A C 1
ATOM 620 O O . VAL A 1 83 ? 2.514 -7.294 -6.953 1.00 97.38 83 VAL A O 1
ATOM 623 N N . THR A 1 84 ? 1.593 -9.270 -7.505 1.00 96.38 84 THR A N 1
ATOM 624 C CA . THR A 1 84 ? 0.347 -8.692 -8.022 1.00 96.38 84 THR A CA 1
ATOM 625 C C . THR A 1 84 ? -0.720 -8.495 -6.947 1.00 96.38 84 THR A C 1
ATOM 627 O O . THR A 1 84 ? -0.766 -9.220 -5.945 1.00 96.38 84 THR A O 1
ATOM 630 N N . VAL A 1 85 ? -1.647 -7.564 -7.183 1.00 96.25 85 VAL A N 1
ATOM 631 C CA . VAL A 1 85 ? -2.855 -7.388 -6.359 1.00 96.25 85 VAL A CA 1
ATOM 632 C C . VAL A 1 85 ? -3.670 -8.683 -6.324 1.00 96.25 85 VAL A C 1
ATOM 634 O O . VAL A 1 85 ? -4.119 -9.096 -5.254 1.00 96.25 85 VAL A O 1
ATOM 637 N N . ASP A 1 86 ? -3.780 -9.391 -7.449 1.00 95.81 86 ASP A N 1
ATOM 638 C CA . ASP A 1 86 ? -4.446 -10.697 -7.524 1.00 95.81 86 ASP A CA 1
ATOM 639 C C . ASP A 1 86 ? -3.822 -11.746 -6.591 1.00 95.81 86 ASP A C 1
ATOM 641 O O . ASP A 1 86 ? -4.548 -12.531 -5.970 1.00 95.81 86 ASP A O 1
ATOM 645 N N . ALA A 1 87 ? -2.493 -11.756 -6.436 1.00 96.56 87 ALA A N 1
ATOM 646 C CA . ALA A 1 87 ? -1.822 -12.655 -5.499 1.00 96.56 87 ALA A CA 1
ATOM 647 C C . ALA A 1 87 ? -2.225 -12.344 -4.045 1.00 96.56 87 ALA A C 1
ATOM 649 O O . ALA A 1 87 ? -2.540 -13.257 -3.277 1.00 96.56 87 ALA A O 1
ATOM 650 N N . VAL A 1 88 ? -2.313 -11.060 -3.680 1.00 95.94 88 VAL A N 1
ATOM 651 C CA . VAL A 1 88 ? -2.781 -10.623 -2.352 1.00 95.94 88 VAL A CA 1
ATOM 652 C C . VAL A 1 88 ? -4.253 -10.981 -2.130 1.00 95.94 88 VAL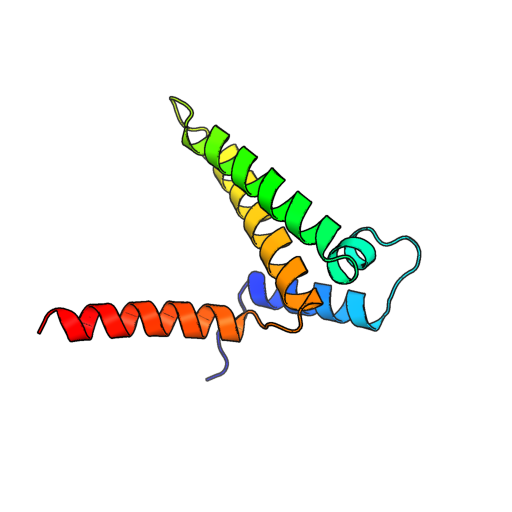 A C 1
ATOM 654 O O . VAL A 1 88 ? -4.618 -11.507 -1.077 1.00 95.94 88 VAL A O 1
ATOM 657 N N . LEU A 1 89 ? -5.119 -10.732 -3.114 1.00 93.75 89 LEU A N 1
ATOM 658 C CA . LEU A 1 89 ? -6.547 -11.050 -3.022 1.00 93.75 89 LEU A CA 1
ATOM 659 C C . LEU A 1 89 ? -6.799 -12.561 -2.943 1.00 93.75 89 LEU A C 1
ATOM 661 O O . LEU A 1 89 ? -7.711 -12.999 -2.229 1.00 93.75 89 LEU A O 1
ATOM 665 N N . SER A 1 90 ? -5.979 -13.355 -3.632 1.00 93.88 90 SER A N 1
ATOM 666 C CA . SER A 1 90 ? -5.994 -14.816 -3.552 1.00 93.88 90 SER A CA 1
ATOM 667 C C . SER A 1 90 ? -5.634 -15.288 -2.146 1.00 93.88 90 SER A C 1
ATOM 669 O O . SER A 1 90 ? -6.381 -16.070 -1.558 1.00 93.88 90 SER A O 1
ATOM 671 N N . GLU A 1 91 ? -4.573 -14.737 -1.555 1.00 95.19 91 GLU A N 1
ATOM 672 C CA . GLU A 1 91 ? -4.169 -15.020 -0.175 1.00 95.19 91 GLU A CA 1
ATOM 673 C C . GLU A 1 91 ? -5.267 -14.633 0.837 1.00 95.19 91 GLU A C 1
ATOM 675 O O . GLU A 1 91 ? -5.654 -15.424 1.701 1.00 95.19 91 GLU A O 1
ATOM 680 N N . LEU A 1 92 ? -5.870 -13.447 0.699 1.00 93.75 92 LEU A N 1
ATOM 681 C CA . LEU A 1 92 ? -6.999 -13.028 1.541 1.00 93.75 92 LEU A CA 1
ATOM 682 C C . LEU A 1 92 ? -8.211 -13.962 1.405 1.00 93.75 92 LEU A C 1
ATOM 684 O O . LEU A 1 92 ? -8.910 -14.232 2.389 1.00 93.75 92 LEU A O 1
ATOM 688 N N . SER A 1 93 ? -8.471 -14.461 0.197 1.00 92.19 93 SER A N 1
ATOM 689 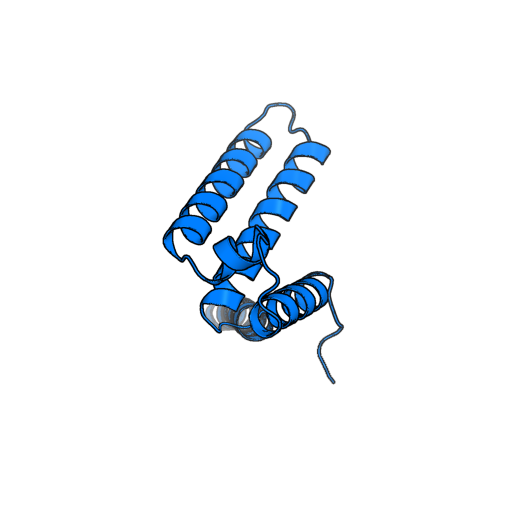C CA . SER A 1 93 ? -9.559 -15.401 -0.076 1.00 92.19 93 SER A CA 1
ATOM 690 C C . SER A 1 93 ? -9.282 -16.781 0.517 1.00 92.19 93 SER A C 1
ATOM 692 O O . SER A 1 93 ? -10.173 -17.348 1.155 1.00 92.19 93 SER A O 1
ATOM 694 N N . ALA A 1 94 ? -8.047 -17.276 0.416 1.00 92.94 94 ALA A N 1
ATOM 695 C CA . ALA A 1 94 ? -7.616 -18.519 1.050 1.00 92.94 94 ALA A CA 1
ATOM 696 C C . ALA A 1 94 ? -7.799 -18.464 2.577 1.00 92.94 94 ALA A C 1
ATOM 698 O O . ALA A 1 94 ? -8.387 -19.373 3.166 1.00 92.94 94 ALA A O 1
ATOM 699 N N . ARG A 1 95 ? -7.428 -17.345 3.216 1.00 90.56 95 ARG A N 1
ATOM 700 C CA . ARG A 1 95 ? -7.643 -17.123 4.660 1.00 90.56 95 ARG A CA 1
ATOM 701 C C . ARG A 1 95 ? -9.119 -17.154 5.062 1.00 90.56 95 ARG A C 1
ATOM 703 O O . ARG A 1 95 ? -9.447 -17.602 6.159 1.00 90.56 95 ARG A O 1
ATOM 710 N N . ARG A 1 96 ? -10.030 -16.673 4.207 1.00 83.19 96 ARG A N 1
ATOM 711 C CA . ARG A 1 96 ? -11.484 -16.774 4.446 1.00 83.19 96 ARG A CA 1
ATOM 712 C C . ARG A 1 96 ? -11.976 -18.221 4.342 1.00 83.19 96 ARG A C 1
ATOM 714 O O . ARG A 1 96 ? -12.751 -18.650 5.195 1.00 83.19 96 ARG A O 1
ATOM 721 N N . GLY A 1 97 ? -11.508 -18.964 3.339 1.00 71.94 97 GLY A N 1
ATOM 722 C CA . GLY A 1 97 ? -11.867 -20.371 3.134 1.00 71.94 97 GLY A CA 1
ATOM 723 C C . GLY A 1 97 ? -11.371 -21.291 4.255 1.00 71.94 97 GLY A C 1
ATOM 724 O O . GLY A 1 97 ? -12.150 -22.091 4.771 1.00 71.94 97 GLY A O 1
ATOM 725 N N . GLY A 1 98 ? -10.127 -21.110 4.715 1.00 55.72 98 GLY A N 1
ATOM 726 C CA . GLY A 1 98 ? -9.540 -21.889 5.817 1.00 55.72 98 GLY A CA 1
ATOM 727 C C . GLY A 1 98 ? -10.284 -21.730 7.149 1.00 55.72 98 GLY A C 1
ATOM 728 O O . GLY A 1 98 ? -10.558 -22.716 7.826 1.00 55.72 98 GLY A O 1
ATOM 729 N N . ARG A 1 99 ? -10.749 -20.514 7.473 1.00 57.00 99 ARG A N 1
ATOM 730 C 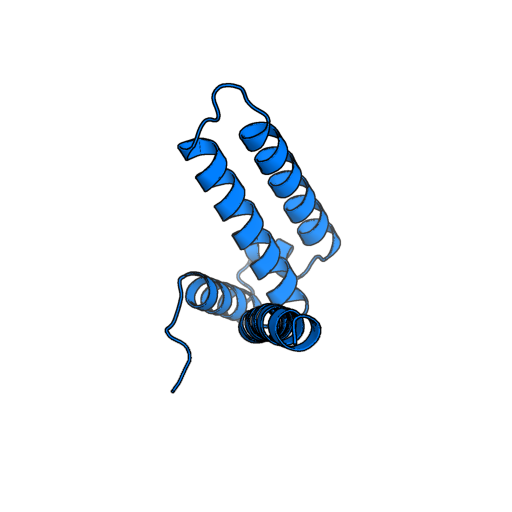CA . ARG A 1 99 ? -11.544 -20.250 8.692 1.00 57.00 99 ARG A CA 1
ATOM 731 C C . ARG A 1 99 ? -12.913 -20.936 8.721 1.00 57.00 99 ARG A C 1
ATOM 733 O O . ARG A 1 99 ? -13.507 -21.058 9.789 1.00 57.00 99 ARG A O 1
ATOM 740 N N . THR A 1 100 ? -13.432 -21.349 7.566 1.00 51.34 100 THR A N 1
ATOM 741 C CA . THR A 1 100 ? -14.714 -22.068 7.479 1.00 51.34 100 THR A CA 1
ATOM 742 C C . THR A 1 100 ? -14.508 -23.581 7.622 1.00 51.34 100 THR A C 1
ATOM 744 O O . THR A 1 100 ? -15.407 -24.274 8.090 1.00 51.34 100 THR A O 1
ATOM 747 N N . ALA A 1 101 ? -13.319 -24.085 7.270 1.00 51.38 101 ALA A N 1
ATOM 748 C CA . ALA A 1 101 ? -12.950 -25.495 7.383 1.00 51.38 101 ALA A CA 1
ATOM 749 C C . ALA A 1 101 ? -12.586 -25.916 8.821 1.00 51.38 101 ALA A C 1
ATOM 751 O O . ALA A 1 101 ? -12.902 -27.031 9.206 1.00 51.38 101 ALA A O 1
ATOM 752 N N . GLU A 1 102 ? -12.010 -25.028 9.639 1.00 50.69 102 GLU A N 1
ATOM 753 C CA . GLU A 1 102 ? -11.684 -25.310 11.056 1.00 50.69 102 GLU A CA 1
ATOM 754 C C . GLU A 1 102 ? -12.878 -25.190 12.027 1.00 50.69 102 GLU A C 1
ATOM 756 O O . GLU A 1 102 ? -12.741 -25.454 13.219 1.00 50.69 102 GLU A O 1
ATOM 761 N N . ARG A 1 103 ? -14.061 -24.778 11.549 1.00 50.94 103 ARG A N 1
ATOM 762 C CA . ARG A 1 103 ? -15.289 -24.633 12.362 1.00 50.94 103 ARG A CA 1
ATOM 763 C C . ARG A 1 103 ? -16.341 -25.729 12.122 1.00 50.94 103 ARG A C 1
ATOM 765 O O . ARG A 1 103 ? -17.471 -25.571 12.585 1.00 50.94 103 ARG A O 1
ATOM 772 N N . ARG A 1 104 ? -16.005 -26.806 11.409 1.00 45.31 104 ARG A N 1
ATOM 773 C CA . ARG A 1 104 ? -16.853 -27.998 11.222 1.00 45.31 104 ARG A CA 1
ATOM 774 C C . ARG A 1 104 ? -16.206 -29.215 11.857 1.00 45.31 104 ARG A C 1
ATOM 776 O O . ARG A 1 104 ? -16.979 -30.034 12.393 1.00 45.31 104 ARG A O 1
#

Secondary structure (DSSP, 8-state):
-PPPPPHHHHHHHHHHHHHHH--TT-HHHHHHH-HHHHHHHHHHHHHHHHHHHTSSS--HHHHHHHHHHHHHHHHHHHHHTT--HHHHHHHHHHHHHHHHHTT-